Protein AF-A0A2T7PRY0-F1 (afdb_monomer_lite)

Structure (mmCIF, N/CA/C/O backbone):
data_AF-A0A2T7PRY0-F1
#
_entry.id   AF-A0A2T7PRY0-F1
#
loop_
_atom_site.group_PDB
_atom_site.id
_atom_site.type_symbol
_atom_site.label_atom_id
_atom_site.label_alt_id
_atom_site.label_comp_id
_atom_site.label_asym_id
_atom_site.label_entity_id
_atom_site.label_seq_id
_atom_site.pdbx_PDB_ins_code
_atom_site.Cartn_x
_atom_site.Cartn_y
_atom_site.Cartn_z
_atom_site.occupancy
_atom_site.B_iso_or_equiv
_atom_site.auth_seq_id
_atom_site.auth_comp_id
_atom_site.auth_asym_id
_atom_site.auth_atom_id
_atom_site.pdbx_PDB_model_num
ATOM 1 N N . MET A 1 1 ? -9.003 11.596 9.814 1.00 75.56 1 MET A N 1
ATOM 2 C CA . MET A 1 1 ? -9.389 10.299 9.208 1.00 75.56 1 MET A CA 1
ATOM 3 C C . MET A 1 1 ? -9.366 9.238 10.307 1.00 75.56 1 MET A C 1
ATOM 5 O O . MET A 1 1 ? -8.732 9.487 11.328 1.00 75.56 1 MET A O 1
ATOM 9 N N . VAL A 1 2 ? -10.071 8.113 10.173 1.00 85.25 2 VAL A N 1
ATOM 10 C CA . VAL A 1 2 ? -10.070 7.047 11.195 1.00 85.25 2 VAL A CA 1
ATOM 11 C C . VAL A 1 2 ? -9.846 5.681 10.570 1.00 85.25 2 VAL A C 1
ATOM 13 O O . VAL A 1 2 ? -10.241 5.471 9.428 1.00 85.25 2 VAL A O 1
ATOM 16 N N . ALA A 1 3 ? -9.239 4.774 11.329 1.00 87.50 3 ALA A N 1
ATOM 17 C CA . ALA A 1 3 ? -9.077 3.374 10.968 1.00 87.50 3 ALA A CA 1
ATOM 18 C C . ALA A 1 3 ? -9.875 2.485 11.924 1.00 87.50 3 ALA A C 1
ATOM 20 O O . ALA A 1 3 ? -9.996 2.786 13.116 1.00 87.50 3 ALA A O 1
ATOM 21 N N . TYR A 1 4 ? -10.404 1.388 11.387 1.00 88.56 4 TYR A N 1
ATOM 22 C CA . TYR A 1 4 ? -11.046 0.332 12.156 1.00 88.56 4 TYR A CA 1
ATOM 23 C C . TYR A 1 4 ? -10.230 -0.949 12.025 1.00 88.56 4 TYR A C 1
ATOM 25 O O . TYR A 1 4 ? -9.962 -1.409 10.921 1.00 88.56 4 TYR A O 1
ATOM 33 N N . GLU A 1 5 ? -9.860 -1.530 13.158 1.00 89.38 5 GLU A N 1
ATOM 34 C CA . GLU A 1 5 ? -9.315 -2.884 13.235 1.00 89.38 5 GLU A CA 1
ATOM 35 C C . GLU A 1 5 ? -10.462 -3.800 13.664 1.00 89.38 5 GLU A C 1
ATOM 37 O O . GLU A 1 5 ? -10.992 -3.633 14.765 1.00 89.38 5 GLU A O 1
ATOM 42 N N . ILE A 1 6 ? -10.886 -4.711 12.786 1.00 88.94 6 ILE A N 1
ATOM 43 C CA . ILE A 1 6 ? -12.024 -5.611 13.007 1.00 88.94 6 ILE A CA 1
ATOM 44 C C . ILE A 1 6 ? -11.494 -7.041 13.059 1.00 88.94 6 ILE A C 1
ATOM 46 O O . ILE A 1 6 ? -11.046 -7.575 12.050 1.00 88.94 6 ILE A O 1
ATOM 50 N N . VAL A 1 7 ? -11.555 -7.663 14.236 1.00 87.94 7 VAL A N 1
ATOM 51 C CA . VAL A 1 7 ? -11.201 -9.081 14.414 1.00 87.94 7 VAL A CA 1
ATOM 52 C C . VAL A 1 7 ? -12.421 -9.960 14.142 1.00 87.94 7 VAL A C 1
ATOM 54 O O . VAL A 1 7 ? -12.307 -11.021 13.538 1.00 87.94 7 VAL A O 1
ATOM 57 N N . ASN A 1 8 ? -13.598 -9.520 14.595 1.00 83.75 8 ASN A N 1
ATOM 58 C CA . ASN A 1 8 ? -14.898 -10.121 14.298 1.00 83.75 8 ASN A CA 1
ATOM 59 C C . ASN A 1 8 ? -16.029 -9.109 14.568 1.00 83.75 8 ASN A C 1
ATOM 61 O O . ASN A 1 8 ? -15.776 -7.993 15.022 1.00 83.75 8 ASN A O 1
ATOM 65 N N . GLU A 1 9 ? -17.283 -9.518 14.352 1.00 76.94 9 GLU A N 1
ATOM 66 C CA . GLU A 1 9 ? -18.479 -8.679 14.537 1.00 76.94 9 GLU A CA 1
ATOM 67 C C . GLU A 1 9 ? -18.673 -8.122 15.953 1.00 76.94 9 GLU A C 1
ATOM 69 O O . GLU A 1 9 ? -19.484 -7.230 16.139 1.00 76.94 9 GLU A O 1
ATOM 74 N N . SER A 1 10 ? -17.980 -8.617 16.972 1.00 76.88 10 SER A N 1
ATOM 75 C CA . SER A 1 10 ? -18.096 -8.132 18.357 1.00 76.88 10 SER A CA 1
ATOM 76 C C . SER A 1 10 ? -16.800 -7.523 18.896 1.00 76.88 10 SER A C 1
ATOM 78 O O . SER A 1 10 ? -16.795 -6.913 19.965 1.00 76.88 10 SER A O 1
ATOM 80 N N . ALA A 1 11 ? -15.697 -7.668 18.157 1.00 82.75 11 ALA A N 1
ATOM 81 C CA . ALA A 1 11 ? -14.361 -7.274 18.567 1.00 82.75 11 ALA A CA 1
ATOM 82 C C . ALA A 1 11 ? -13.729 -6.378 17.502 1.00 82.75 11 ALA A C 1
ATOM 84 O O . ALA A 1 11 ? -13.177 -6.846 16.503 1.00 82.75 11 ALA A O 1
ATOM 85 N N . CYS A 1 12 ? -13.786 -5.073 17.754 1.00 86.38 12 CYS A N 1
ATOM 86 C CA . CYS A 1 12 ? -13.144 -4.078 16.913 1.00 86.38 12 CYS A CA 1
ATOM 87 C C . CYS A 1 12 ? -12.714 -2.834 17.691 1.00 86.38 12 CYS A C 1
ATOM 89 O O . CYS A 1 12 ? -13.271 -2.487 18.738 1.00 86.38 12 CYS A O 1
ATOM 91 N N . SER A 1 13 ? -11.709 -2.145 17.156 1.00 87.38 13 SER A N 1
ATOM 92 C CA . SER A 1 13 ? -11.217 -0.873 17.681 1.00 87.38 13 SER A CA 1
ATOM 93 C C . SER A 1 13 ? -11.173 0.202 16.608 1.00 87.38 13 SER A C 1
ATOM 95 O O . SER A 1 13 ? -10.898 -0.084 15.449 1.00 87.38 13 SER A O 1
ATOM 97 N N . ARG A 1 14 ? -11.427 1.445 17.025 1.00 84.81 14 ARG A N 1
ATOM 98 C CA . ARG A 1 14 ? -11.355 2.650 16.196 1.00 84.81 14 ARG A CA 1
ATOM 99 C C . ARG A 1 14 ? -10.169 3.491 16.641 1.00 84.81 14 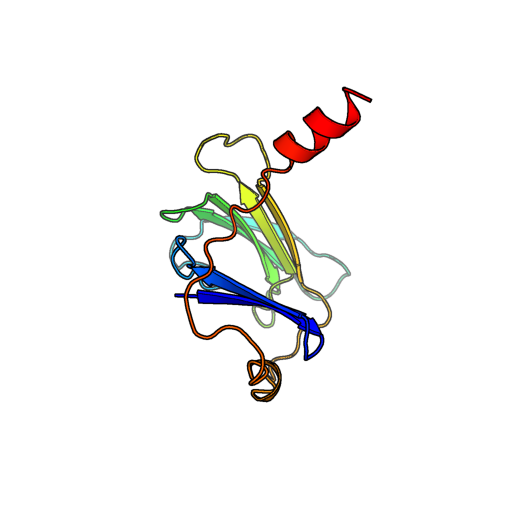ARG A C 1
ATOM 101 O O . ARG A 1 14 ? -10.084 3.816 17.823 1.00 84.81 14 ARG A O 1
ATOM 108 N N . SER A 1 15 ? -9.303 3.873 15.714 1.00 86.31 15 SER A N 1
ATOM 109 C CA . SER A 1 15 ? -8.156 4.749 15.961 1.00 86.31 15 SER A CA 1
ATOM 110 C C . SER A 1 15 ? -8.188 5.969 15.045 1.00 86.31 15 SER A C 1
ATOM 112 O O . SER A 1 15 ? -8.722 5.930 13.933 1.00 86.31 15 SER A O 1
ATOM 114 N N . SER A 1 16 ? -7.633 7.080 15.523 1.00 85.25 16 SER A N 1
ATOM 115 C CA . SER A 1 16 ? -7.478 8.292 14.720 1.00 85.25 16 SER A CA 1
ATOM 116 C C . SER A 1 16 ? -6.222 8.155 13.864 1.00 85.25 16 SER A C 1
ATOM 118 O O . SER A 1 16 ? -5.139 7.875 14.377 1.00 85.25 16 SER A O 1
ATOM 120 N N . LEU A 1 17 ? -6.370 8.343 12.555 1.00 81.44 17 LEU A N 1
ATOM 121 C CA . LEU A 1 17 ? -5.248 8.378 11.626 1.00 81.44 17 LEU A CA 1
ATOM 122 C C . LEU A 1 17 ? -4.646 9.781 11.645 1.00 81.44 17 LEU A C 1
ATOM 124 O O . LEU A 1 17 ? -5.322 10.759 11.317 1.00 81.44 17 LEU A O 1
ATOM 128 N N . VAL A 1 18 ? -3.390 9.844 12.078 1.00 79.88 18 VAL A N 1
ATOM 129 C CA . VAL A 1 18 ? -2.580 11.069 12.160 1.00 79.88 18 VAL A CA 1
ATOM 130 C C . VAL A 1 18 ? -1.715 11.285 10.923 1.00 79.88 18 VAL A C 1
ATOM 132 O O . VAL A 1 18 ? -1.395 12.429 10.622 1.00 79.88 18 VAL A O 1
ATOM 135 N N . LYS A 1 19 ? -1.374 10.215 10.197 1.00 72.75 19 LYS A N 1
ATOM 136 C CA . LYS A 1 19 ? -0.728 10.329 8.888 1.00 72.75 19 LYS A CA 1
ATOM 137 C C . LYS A 1 19 ? -1.776 10.709 7.826 1.00 72.75 19 LYS A C 1
ATOM 139 O O . LYS A 1 19 ? -2.904 10.202 7.905 1.00 72.75 19 LYS A O 1
ATOM 144 N N . PRO A 1 20 ? -1.460 11.608 6.882 1.00 74.62 20 PRO A N 1
ATOM 145 C CA . PRO A 1 20 ? -2.324 11.922 5.758 1.00 74.62 20 PRO A CA 1
ATOM 146 C C . PRO A 1 20 ? -2.435 10.729 4.802 1.00 74.62 20 PRO A C 1
ATOM 148 O O . PRO A 1 20 ? -1.771 9.702 4.936 1.00 74.62 20 PRO A O 1
ATOM 151 N N . PHE A 1 21 ? -3.368 10.847 3.863 1.00 80.31 21 PHE A N 1
ATOM 152 C CA . PHE A 1 21 ? -3.568 9.832 2.841 1.00 80.31 21 PHE A CA 1
ATOM 153 C C . PHE A 1 21 ? -2.441 9.904 1.809 1.00 80.31 21 PHE A C 1
ATOM 155 O O . PHE A 1 21 ? -2.246 10.956 1.201 1.00 80.31 21 PHE A O 1
ATOM 162 N N . ARG A 1 22 ? -1.773 8.774 1.565 1.00 77.94 22 ARG A N 1
ATOM 163 C CA . ARG A 1 22 ? -0.835 8.605 0.455 1.00 77.94 22 ARG A CA 1
ATOM 164 C C . ARG A 1 22 ? -1.453 7.670 -0.577 1.00 77.94 22 ARG A C 1
ATOM 166 O O . ARG A 1 22 ? -1.767 6.522 -0.269 1.00 77.94 22 ARG A O 1
ATOM 173 N N . SER A 1 23 ? -1.656 8.172 -1.789 1.00 76.50 23 SER A N 1
ATOM 174 C CA . SER A 1 23 ? -2.111 7.352 -2.910 1.00 76.50 23 SER A CA 1
ATOM 175 C C . SER A 1 23 ? -1.013 6.386 -3.343 1.00 76.50 23 SER A C 1
ATOM 177 O O . SER A 1 23 ? 0.137 6.797 -3.494 1.00 76.50 23 SER A O 1
ATOM 179 N N . LEU A 1 24 ? -1.384 5.141 -3.637 1.00 76.94 24 LEU A N 1
ATOM 180 C CA . LEU A 1 24 ? -0.528 4.212 -4.370 1.00 76.94 24 LEU A CA 1
ATOM 181 C C . LEU A 1 24 ? -0.573 4.590 -5.854 1.00 76.94 24 LEU A C 1
ATOM 183 O O . LEU A 1 24 ? -1.405 4.105 -6.616 1.00 76.94 24 LEU A O 1
ATOM 187 N N . CYS A 1 25 ? 0.271 5.544 -6.235 1.00 73.44 25 CYS A N 1
ATOM 188 C CA . CYS A 1 25 ? 0.484 5.995 -7.609 1.00 73.44 25 CYS A CA 1
ATOM 189 C C . CYS A 1 25 ? 1.976 6.295 -7.788 1.00 73.44 25 CYS A C 1
ATOM 191 O O . CYS A 1 25 ? 2.630 6.690 -6.826 1.00 73.44 25 CYS A O 1
ATOM 193 N N . LEU A 1 26 ? 2.506 6.156 -9.006 1.00 71.69 26 LEU A N 1
ATOM 194 C CA . LEU A 1 26 ? 3.802 6.751 -9.335 1.00 71.69 26 LEU A CA 1
ATOM 195 C C . LEU A 1 26 ? 3.659 8.280 -9.239 1.00 71.69 26 LEU A C 1
ATOM 197 O O . LEU A 1 26 ? 2.857 8.838 -9.993 1.00 71.69 26 LEU A O 1
ATOM 201 N N . PRO A 1 27 ? 4.374 8.973 -8.333 1.00 65.25 27 PRO A N 1
ATOM 202 C CA . PRO A 1 27 ? 4.317 10.427 -8.299 1.00 65.25 27 PRO A CA 1
ATOM 203 C C . PRO A 1 27 ? 4.868 11.021 -9.602 1.00 65.25 27 PRO A C 1
ATOM 205 O O . PRO A 1 27 ? 5.755 10.455 -10.235 1.00 65.25 27 PRO A O 1
ATOM 208 N N . GLU A 1 28 ? 4.374 12.194 -10.000 1.00 65.12 28 GLU A N 1
ATOM 209 C CA . GLU A 1 28 ? 4.777 12.838 -11.264 1.00 65.12 28 GLU A CA 1
ATOM 210 C C . GLU A 1 28 ? 6.285 13.161 -11.324 1.00 65.12 28 GLU A C 1
ATOM 212 O O . GLU A 1 28 ? 6.858 13.263 -12.405 1.00 65.12 28 GLU A O 1
ATOM 217 N N . ASN A 1 29 ? 6.942 13.253 -10.161 1.00 63.25 29 ASN A N 1
ATOM 218 C CA . ASN A 1 29 ? 8.361 13.581 -10.007 1.00 63.25 29 ASN A CA 1
ATOM 219 C C . ASN A 1 29 ? 9.225 12.361 -9.639 1.00 63.25 29 ASN A C 1
ATOM 221 O O . ASN A 1 29 ? 10.124 12.467 -8.803 1.00 63.25 29 ASN A O 1
ATOM 225 N N . VAL A 1 30 ? 8.955 11.186 -10.211 1.00 68.19 30 VAL A N 1
ATOM 226 C CA . VAL A 1 30 ? 9.826 10.020 -10.004 1.00 68.19 30 VAL A CA 1
ATOM 227 C C . VAL A 1 30 ? 11.095 10.085 -10.846 1.00 68.19 30 VAL A C 1
ATOM 229 O O . VAL A 1 30 ? 11.078 10.458 -12.018 1.00 68.19 30 VAL A O 1
ATOM 232 N N . THR A 1 31 ? 12.206 9.631 -10.268 1.00 72.88 31 THR A N 1
ATOM 233 C CA . THR A 1 31 ? 13.412 9.314 -11.043 1.00 72.88 31 THR A CA 1
ATOM 234 C C . THR A 1 31 ? 13.379 7.830 -11.371 1.00 72.88 31 THR A C 1
ATOM 236 O O . THR A 1 31 ? 13.391 6.996 -10.470 1.00 72.88 31 THR A O 1
ATOM 239 N N . THR A 1 32 ? 13.309 7.473 -12.654 1.00 66.62 32 THR A N 1
ATOM 240 C CA . THR A 1 32 ? 13.369 6.057 -13.051 1.00 66.62 32 THR A CA 1
ATOM 241 C C . THR A 1 32 ? 14.781 5.540 -12.801 1.00 66.62 32 THR A C 1
ATOM 243 O O . THR A 1 32 ? 15.740 6.093 -13.336 1.00 66.62 32 THR A O 1
ATOM 246 N N . VAL A 1 33 ? 14.910 4.506 -11.970 1.00 61.03 33 VAL A N 1
ATOM 247 C CA . VAL A 1 33 ? 16.213 3.986 -11.530 1.00 61.03 33 VAL A CA 1
ATOM 248 C C . VAL A 1 33 ? 16.587 2.727 -12.297 1.00 61.03 33 VAL A C 1
ATOM 250 O O . VAL A 1 33 ? 17.762 2.527 -12.602 1.00 61.03 33 VAL A O 1
ATOM 253 N N . TYR A 1 34 ? 15.613 1.877 -12.627 1.00 64.75 34 TYR A N 1
ATOM 254 C CA . TYR A 1 34 ? 15.916 0.573 -13.201 1.00 64.75 34 TYR A CA 1
ATOM 255 C C . TYR A 1 34 ? 14.772 -0.002 -14.038 1.00 64.75 34 TYR A C 1
ATOM 257 O O . TYR A 1 34 ? 13.598 0.189 -13.727 1.00 64.75 34 TYR A O 1
ATOM 265 N N . PHE A 1 35 ? 15.151 -0.745 -15.078 1.00 60.22 35 PHE A N 1
ATOM 266 C CA . PHE A 1 35 ? 14.266 -1.573 -15.891 1.00 60.22 35 PHE A CA 1
ATOM 267 C C . PHE A 1 35 ? 14.672 -3.032 -15.677 1.00 60.22 35 PHE A C 1
ATOM 269 O O . PHE A 1 35 ? 15.779 -3.426 -16.057 1.00 60.22 35 PHE A O 1
ATOM 276 N N . ALA A 1 36 ? 13.793 -3.823 -15.067 1.00 58.47 36 ALA A N 1
ATOM 277 C CA . ALA A 1 36 ? 14.009 -5.245 -14.828 1.00 58.47 36 ALA A CA 1
ATOM 278 C C . ALA A 1 36 ? 13.037 -6.062 -15.677 1.00 58.47 36 ALA A C 1
ATOM 280 O O . ALA A 1 36 ? 11.853 -5.752 -15.745 1.00 58.47 36 ALA A O 1
ATOM 281 N N . GLY A 1 37 ? 13.508 -7.138 -16.304 1.00 53.31 37 GLY A N 1
ATOM 282 C CA . GLY A 1 37 ? 12.616 -8.171 -16.823 1.00 53.31 37 GLY A CA 1
ATOM 283 C C . GLY A 1 37 ? 12.552 -9.323 -15.831 1.00 53.31 37 GLY A C 1
ATOM 284 O O . GLY A 1 37 ? 13.484 -10.125 -15.793 1.00 53.31 37 GLY A O 1
ATOM 285 N N . ILE A 1 38 ? 11.476 -9.439 -15.052 1.00 54.75 38 ILE A N 1
ATOM 286 C CA . ILE A 1 38 ? 11.210 -10.650 -14.267 1.00 54.75 38 ILE A CA 1
ATOM 287 C C . ILE A 1 38 ? 10.297 -11.558 -15.102 1.00 54.75 38 ILE A C 1
ATOM 289 O O . ILE A 1 38 ? 9.260 -11.144 -15.606 1.00 54.75 38 ILE A O 1
ATOM 293 N N . GLY A 1 39 ? 10.697 -12.815 -15.313 1.00 53.88 39 GLY A N 1
ATOM 294 C CA . GLY A 1 39 ? 9.792 -13.836 -15.865 1.00 53.88 39 GLY A CA 1
ATOM 295 C C . GLY A 1 39 ? 9.442 -13.740 -17.360 1.00 53.88 39 GLY A C 1
ATOM 296 O O . GLY A 1 39 ? 8.577 -14.479 -17.815 1.00 53.88 39 GLY A O 1
ATOM 297 N N . GLY A 1 40 ? 10.131 -12.909 -18.148 1.00 45.78 40 GLY A N 1
ATOM 298 C CA . GLY A 1 40 ? 10.244 -13.100 -19.602 1.00 45.78 40 GLY A CA 1
ATOM 299 C C . GLY A 1 40 ? 9.209 -12.437 -20.518 1.00 45.78 40 GLY A C 1
ATOM 300 O O . GLY A 1 40 ? 9.383 -12.543 -21.729 1.00 45.78 40 GLY A O 1
ATOM 301 N N . THR A 1 41 ? 8.196 -11.715 -20.026 1.00 50.88 41 THR A N 1
ATOM 302 C CA . THR A 1 41 ? 7.230 -11.050 -20.940 1.00 50.88 41 THR A CA 1
ATOM 303 C C . THR A 1 41 ? 6.686 -9.697 -20.499 1.00 50.88 41 THR A C 1
ATOM 305 O O . THR A 1 41 ? 6.214 -8.950 -21.352 1.00 50.88 41 THR A O 1
ATOM 308 N N . LEU A 1 42 ? 6.764 -9.337 -19.220 1.00 59.12 42 LEU A N 1
ATOM 309 C CA . LEU A 1 42 ? 6.300 -8.040 -18.736 1.00 59.12 42 LEU A CA 1
ATOM 310 C C . LEU A 1 42 ? 7.514 -7.335 -18.149 1.00 59.12 42 LEU A C 1
ATOM 312 O O . LEU A 1 42 ? 8.026 -7.730 -17.109 1.00 59.12 42 LEU A O 1
ATOM 316 N N . GLY A 1 43 ? 8.056 -6.368 -18.886 1.00 69.88 43 GLY A N 1
ATOM 317 C CA . GLY A 1 43 ? 9.082 -5.511 -18.311 1.00 69.88 43 GLY A CA 1
ATOM 318 C C . GLY A 1 43 ? 8.487 -4.744 -17.133 1.00 69.88 43 GLY A C 1
ATOM 319 O O . GLY A 1 43 ? 7.315 -4.365 -17.155 1.00 69.88 43 GLY A O 1
ATOM 320 N N . GLU A 1 44 ? 9.295 -4.541 -16.110 1.00 77.19 44 GLU A N 1
ATOM 321 C CA . GLU A 1 44 ? 8.946 -3.795 -14.914 1.00 77.19 44 GLU A CA 1
ATOM 322 C C . GLU A 1 44 ? 9.854 -2.572 -14.814 1.00 77.19 44 GLU A C 1
ATOM 324 O O . GLU A 1 44 ? 11.039 -2.619 -15.165 1.00 77.19 44 GLU A O 1
ATOM 329 N N . ASN A 1 45 ? 9.292 -1.484 -14.300 1.00 81.75 45 ASN A N 1
ATOM 330 C CA . ASN A 1 45 ? 10.020 -0.262 -14.012 1.00 81.75 45 ASN A CA 1
ATOM 331 C C . ASN A 1 45 ? 10.086 -0.054 -12.517 1.00 81.75 45 ASN A C 1
ATOM 333 O O . ASN A 1 45 ? 9.051 0.078 -11.867 1.00 81.75 45 ASN A O 1
ATOM 337 N N . THR A 1 46 ? 11.303 0.076 -12.003 1.00 85.00 46 THR A N 1
ATOM 338 C CA . THR A 1 46 ? 11.536 0.549 -10.646 1.00 85.00 46 THR A CA 1
ATOM 339 C C . THR A 1 46 ? 11.889 2.029 -10.680 1.00 85.00 46 THR A C 1
ATOM 341 O O . THR A 1 46 ? 12.848 2.461 -11.333 1.00 85.00 46 THR A O 1
ATOM 344 N N . ALA A 1 47 ? 11.116 2.816 -9.946 1.00 83.12 47 ALA A N 1
ATOM 345 C CA . ALA A 1 47 ? 11.278 4.249 -9.834 1.00 83.12 47 ALA A CA 1
ATOM 346 C C . ALA A 1 47 ? 11.539 4.644 -8.380 1.00 83.12 47 ALA A C 1
ATOM 348 O O . ALA A 1 47 ? 10.933 4.103 -7.456 1.00 83.12 47 ALA A O 1
ATOM 349 N N . TYR A 1 48 ? 12.452 5.589 -8.192 1.00 82.94 48 TYR A N 1
ATOM 350 C CA . TYR A 1 48 ? 12.679 6.248 -6.916 1.00 82.94 48 TYR A CA 1
ATOM 351 C C . TYR A 1 48 ? 11.682 7.388 -6.754 1.00 82.94 48 TYR A C 1
ATOM 353 O O . TYR A 1 48 ? 1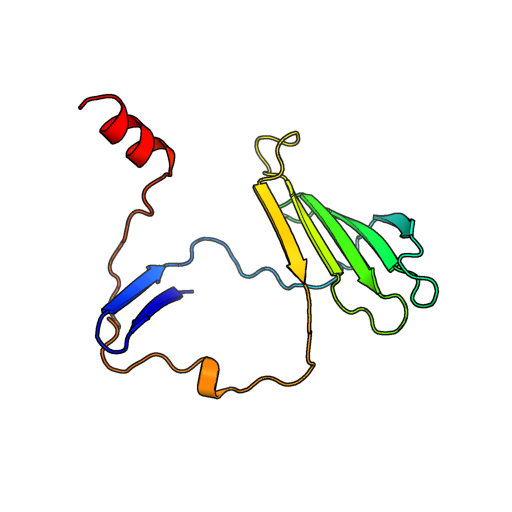1.469 8.173 -7.687 1.00 82.94 48 TYR A O 1
ATOM 361 N N . PHE A 1 49 ? 11.110 7.494 -5.561 1.00 79.75 49 PHE A N 1
ATOM 362 C CA . PHE A 1 49 ? 10.255 8.600 -5.180 1.00 79.75 49 PHE A CA 1
ATOM 363 C C . PHE A 1 49 ? 10.705 9.221 -3.862 1.00 79.75 49 PHE A C 1
ATOM 365 O O . PHE A 1 49 ? 11.190 8.545 -2.955 1.00 79.75 49 PHE A O 1
ATOM 372 N N . THR A 1 50 ? 10.453 10.520 -3.769 1.00 77.44 50 THR A N 1
ATOM 373 C CA . THR A 1 50 ? 10.520 11.293 -2.535 1.00 77.44 50 THR A CA 1
ATOM 374 C C . THR A 1 50 ? 9.267 12.136 -2.464 1.00 77.44 50 THR A C 1
ATOM 376 O O . THR A 1 50 ? 8.990 12.915 -3.378 1.00 77.44 50 THR A O 1
ATOM 379 N N . ASP A 1 51 ? 8.512 11.984 -1.386 1.00 71.69 51 ASP A N 1
ATOM 380 C CA . ASP A 1 51 ? 7.424 12.886 -1.044 1.00 71.69 51 ASP A CA 1
ATOM 381 C C . ASP A 1 51 ? 7.695 13.566 0.309 1.00 71.69 51 ASP A C 1
ATOM 383 O O . ASP A 1 51 ? 8.809 13.551 0.833 1.00 71.69 51 ASP A O 1
ATOM 387 N N . HIS A 1 52 ? 6.690 14.255 0.843 1.00 65.88 52 HIS A N 1
ATOM 388 C CA . HIS A 1 52 ? 6.804 14.996 2.098 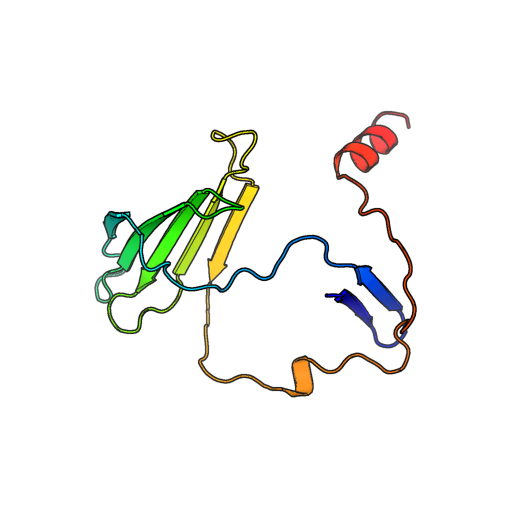1.00 65.88 52 HIS A CA 1
ATOM 389 C C . HIS A 1 52 ? 6.851 14.089 3.341 1.00 65.88 52 HIS A C 1
ATOM 391 O O . HIS A 1 52 ? 7.078 14.588 4.442 1.00 65.88 52 HIS A O 1
ATOM 397 N N . GLU A 1 53 ? 6.636 12.781 3.184 1.00 67.62 53 GLU A N 1
ATOM 398 C CA . GLU A 1 53 ? 6.465 11.814 4.272 1.00 67.62 53 GLU A CA 1
ATOM 399 C C . GLU A 1 53 ? 7.418 10.624 4.204 1.00 67.62 53 GLU A C 1
ATOM 401 O O . GLU A 1 53 ? 7.620 9.951 5.218 1.00 67.62 53 GLU A O 1
ATOM 406 N N . ALA A 1 54 ? 7.947 10.329 3.019 1.00 75.00 54 ALA A N 1
ATOM 407 C CA . ALA A 1 54 ? 8.674 9.111 2.727 1.00 75.00 54 ALA A CA 1
ATOM 408 C C . ALA A 1 54 ? 9.610 9.278 1.526 1.00 75.00 54 ALA A C 1
ATOM 410 O O . ALA A 1 54 ? 9.333 9.996 0.563 1.00 75.00 54 ALA A O 1
ATOM 411 N N . THR A 1 55 ? 10.701 8.521 1.559 1.00 81.94 55 THR A N 1
ATOM 412 C CA . THR A 1 55 ? 11.499 8.202 0.375 1.00 81.94 55 THR A CA 1
ATOM 413 C C . THR A 1 55 ? 11.380 6.709 0.113 1.00 81.94 55 THR A C 1
ATOM 415 O O . THR A 1 55 ? 11.159 5.920 1.038 1.00 81.94 55 THR A O 1
ATOM 418 N N . GLY A 1 56 ? 11.484 6.291 -1.142 1.00 85.38 56 GLY A N 1
ATOM 419 C CA . GLY A 1 56 ? 11.269 4.891 -1.464 1.00 85.38 56 GLY A CA 1
ATOM 420 C C . GLY A 1 56 ? 11.539 4.508 -2.903 1.00 85.38 56 GLY A C 1
ATOM 421 O O . GLY A 1 56 ? 11.853 5.337 -3.756 1.00 85.38 56 GLY A O 1
ATOM 422 N N . TYR A 1 57 ? 11.385 3.212 -3.152 1.00 86.00 57 TYR A N 1
ATOM 423 C CA . TYR A 1 57 ? 11.350 2.637 -4.487 1.00 86.00 57 TYR A CA 1
ATOM 424 C C . TYR A 1 57 ? 10.002 1.977 -4.707 1.00 86.00 57 TYR A C 1
ATOM 426 O O . TYR A 1 57 ? 9.502 1.261 -3.842 1.00 86.00 57 TYR A O 1
ATOM 434 N N . VAL A 1 58 ? 9.445 2.171 -5.891 1.00 87.06 58 VAL A N 1
ATOM 435 C CA . VAL A 1 58 ? 8.225 1.510 -6.340 1.00 87.06 58 VAL A CA 1
ATOM 436 C C . VAL A 1 58 ? 8.512 0.800 -7.650 1.00 87.06 58 VAL A C 1
ATOM 438 O O . VAL A 1 58 ? 9.182 1.349 -8.520 1.00 87.06 58 VAL A O 1
ATOM 441 N N . THR A 1 59 ? 8.029 -0.428 -7.777 1.00 87.12 59 THR A N 1
ATOM 442 C CA . THR A 1 59 ? 8.123 -1.226 -8.996 1.00 87.12 59 THR A CA 1
ATOM 443 C C . THR A 1 59 ? 6.733 -1.416 -9.572 1.00 87.12 59 THR A C 1
ATOM 445 O O . THR A 1 59 ? 5.829 -1.854 -8.858 1.00 87.12 59 THR A O 1
ATOM 448 N N . VAL A 1 60 ? 6.573 -1.087 -10.852 1.00 86.12 60 VAL A N 1
ATOM 449 C CA . VAL A 1 60 ? 5.326 -1.261 -11.601 1.00 86.12 60 VAL A CA 1
ATOM 450 C C . VAL A 1 60 ? 5.556 -2.069 -12.870 1.00 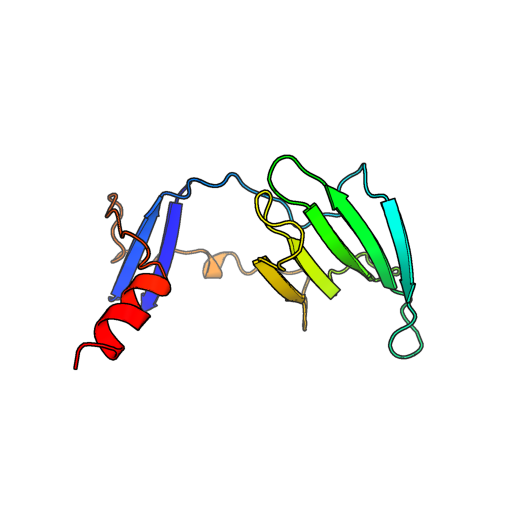86.12 60 VAL A C 1
ATOM 452 O O . VAL A 1 60 ? 6.655 -2.063 -13.428 1.00 86.12 60 VAL A O 1
ATOM 455 N N . THR A 1 61 ? 4.514 -2.715 -13.374 1.00 85.12 61 THR A N 1
ATOM 456 C CA . THR A 1 61 ? 4.526 -3.333 -14.704 1.00 85.12 61 THR A CA 1
ATOM 457 C C . THR A 1 61 ? 4.468 -2.267 -15.806 1.00 85.12 61 THR A C 1
ATOM 459 O O . THR A 1 61 ? 3.818 -1.231 -15.677 1.00 85.12 61 THR A O 1
ATOM 462 N N . LEU A 1 62 ? 5.124 -2.516 -16.941 1.00 79.75 62 LEU A N 1
ATOM 463 C CA . LEU A 1 62 ? 5.093 -1.604 -18.093 1.00 79.75 62 LEU A CA 1
ATOM 464 C C . LEU A 1 62 ? 3.796 -1.658 -18.905 1.00 79.75 62 LEU A C 1
ATOM 466 O O . LEU A 1 62 ? 3.474 -0.699 -19.603 1.00 79.75 62 LEU A O 1
ATOM 470 N N . ALA A 1 63 ? 3.100 -2.795 -18.890 1.00 81.88 63 ALA A N 1
ATOM 471 C CA . ALA A 1 63 ? 1.956 -3.026 -19.769 1.00 81.88 63 ALA A CA 1
ATOM 472 C C . ALA A 1 63 ? 0.693 -2.293 -19.294 1.00 81.88 63 ALA A C 1
ATOM 474 O O . ALA A 1 63 ? -0.058 -1.765 -20.112 1.00 81.88 63 ALA A O 1
ATOM 475 N N . ASP A 1 64 ? 0.469 -2.277 -17.983 1.00 82.94 64 ASP A N 1
ATOM 476 C CA . ASP A 1 64 ? -0.761 -1.813 -17.343 1.00 82.94 64 ASP A CA 1
ATOM 477 C C . ASP A 1 64 ? -0.519 -0.969 -16.079 1.00 82.94 64 ASP A C 1
ATOM 479 O O . ASP A 1 64 ? -1.483 -0.559 -15.435 1.00 82.94 64 ASP A O 1
ATOM 483 N N . CYS A 1 65 ? 0.741 -0.649 -15.752 1.00 82.50 65 CYS A N 1
ATOM 484 C CA . CYS A 1 65 ? 1.121 0.128 -14.566 1.00 82.50 65 CYS A CA 1
ATOM 485 C C . CYS A 1 65 ? 0.614 -0.477 -13.243 1.00 82.50 65 CYS A C 1
ATOM 487 O O . CYS A 1 65 ? 0.381 0.254 -12.278 1.00 82.50 65 CYS A O 1
ATOM 489 N N . ALA A 1 66 ? 0.442 -1.800 -13.199 1.00 86.81 66 ALA A N 1
ATOM 490 C CA . ALA A 1 66 ? 0.093 -2.546 -11.999 1.00 86.81 66 ALA A CA 1
ATOM 491 C C . ALA A 1 66 ? 1.245 -2.492 -10.986 1.00 86.81 66 ALA A C 1
ATOM 493 O O . ALA A 1 66 ? 2.420 -2.462 -11.369 1.00 86.81 66 ALA A O 1
ATOM 494 N N . PHE A 1 67 ? 0.921 -2.451 -9.695 1.00 87.75 67 PHE A N 1
ATOM 495 C CA . PHE A 1 67 ? 1.932 -2.370 -8.646 1.00 87.75 67 PHE A CA 1
ATOM 496 C C . PHE A 1 67 ? 2.522 -3.757 -8.410 1.00 87.75 67 PHE A C 1
ATOM 498 O O . PHE A 1 67 ? 1.809 -4.742 -8.295 1.00 87.75 67 PHE A O 1
ATOM 505 N N . VAL A 1 68 ? 3.847 -3.844 -8.311 1.00 88.31 68 VAL A N 1
ATOM 506 C CA . VAL A 1 68 ? 4.541 -5.114 -8.045 1.00 88.31 68 VAL A CA 1
ATOM 507 C C . VAL A 1 68 ? 5.104 -5.109 -6.633 1.00 88.31 68 VAL A C 1
ATOM 509 O O . VAL A 1 68 ? 4.854 -6.014 -5.835 1.00 88.31 68 VAL A O 1
ATOM 512 N N . ALA A 1 69 ? 5.857 -4.064 -6.298 1.00 88.50 69 ALA A N 1
ATOM 513 C CA . ALA A 1 69 ? 6.489 -3.937 -4.995 1.00 88.50 69 ALA A CA 1
ATOM 514 C C . ALA A 1 69 ? 6.746 -2.477 -4.631 1.00 88.50 69 ALA A C 1
ATOM 516 O O . ALA A 1 69 ? 6.958 -1.634 -5.502 1.00 88.50 69 ALA A O 1
ATOM 517 N N . GLU A 1 70 ? 6.798 -2.197 -3.335 1.00 87.62 70 GLU A N 1
ATOM 518 C CA . GLU A 1 70 ? 7.174 -0.899 -2.798 1.00 87.62 70 GLU A CA 1
ATOM 519 C C . GLU A 1 70 ? 8.041 -1.059 -1.548 1.00 87.62 70 GLU A C 1
ATOM 521 O O . GLU A 1 70 ? 7.698 -1.808 -0.637 1.00 87.62 70 GLU A O 1
ATOM 526 N N . ALA A 1 71 ? 9.151 -0.327 -1.499 1.00 87.25 71 ALA A N 1
ATOM 527 C CA . ALA A 1 71 ? 10.005 -0.207 -0.328 1.00 87.25 71 ALA A CA 1
ATOM 528 C C . ALA A 1 71 ? 10.037 1.253 0.130 1.00 87.25 71 ALA A C 1
ATOM 530 O O . ALA A 1 71 ? 10.382 2.138 -0.652 1.00 87.25 71 ALA A O 1
ATOM 531 N N . VAL A 1 72 ? 9.702 1.490 1.398 1.00 86.00 72 VAL A N 1
ATOM 532 C CA . VAL A 1 72 ? 9.656 2.819 2.018 1.00 86.00 72 VAL A CA 1
ATOM 533 C C . VAL A 1 72 ? 10.718 2.918 3.105 1.00 86.00 72 VAL A C 1
ATOM 535 O O . VAL A 1 72 ? 10.744 2.103 4.033 1.00 86.00 72 VAL A O 1
ATOM 538 N N . TYR A 1 73 ? 11.553 3.949 3.041 1.00 82.19 73 TYR A N 1
ATOM 539 C CA . TYR A 1 73 ? 12.560 4.273 4.049 1.00 82.19 73 TYR A CA 1
ATOM 540 C C . TYR A 1 73 ? 12.029 5.355 4.990 1.00 82.19 73 TYR A C 1
ATOM 542 O O . TYR A 1 73 ? 11.271 6.246 4.596 1.00 82.19 73 TYR A O 1
ATOM 550 N N . GLY A 1 74 ? 12.389 5.252 6.268 1.00 65.62 74 GLY A N 1
ATOM 551 C CA . GLY A 1 74 ? 11.971 6.230 7.267 1.00 65.62 74 GLY A CA 1
ATOM 552 C C . GLY A 1 74 ? 12.716 7.556 7.100 1.00 65.62 74 GLY A C 1
ATOM 553 O O . GLY A 1 74 ? 13.933 7.566 6.973 1.00 65.62 74 GLY A O 1
ATOM 554 N N . VAL A 1 75 ? 12.006 8.684 7.208 1.00 62.88 75 VAL A N 1
ATOM 555 C CA . VAL A 1 75 ? 12.573 10.049 7.079 1.00 62.88 75 VAL A CA 1
ATOM 556 C C . VAL A 1 75 ? 13.692 10.346 8.094 1.00 62.88 75 VAL A C 1
ATOM 558 O O . VAL A 1 75 ? 14.492 11.249 7.885 1.00 62.88 75 VAL A O 1
ATOM 561 N N . GLN A 1 76 ? 13.743 9.621 9.216 1.00 58.84 76 GLN A N 1
ATOM 562 C CA . GLN A 1 76 ? 14.740 9.835 10.274 1.00 58.84 76 GLN A CA 1
ATOM 563 C C . GLN A 1 76 ? 15.907 8.840 10.251 1.00 58.84 76 GLN A C 1
ATOM 565 O O . GLN A 1 76 ? 16.873 9.059 10.974 1.00 58.84 76 GLN A O 1
ATOM 570 N N . ASP A 1 77 ? 15.818 7.765 9.466 1.00 55.94 77 ASP A N 1
ATOM 571 C CA . ASP A 1 77 ? 16.828 6.704 9.424 1.00 55.94 77 ASP A CA 1
ATOM 572 C C . ASP A 1 77 ? 16.854 6.139 7.995 1.00 55.94 77 ASP A C 1
ATOM 574 O O . ASP A 1 77 ? 16.226 5.124 7.683 1.00 55.94 77 ASP A O 1
ATOM 578 N N . GLU A 1 78 ? 17.504 6.884 7.094 1.00 57.25 78 GLU A N 1
ATOM 579 C CA . GLU A 1 78 ? 17.504 6.640 5.640 1.00 57.25 78 GLU A CA 1
ATOM 580 C C . GLU A 1 78 ? 18.097 5.269 5.256 1.00 57.25 78 GLU A C 1
ATOM 582 O O . GLU A 1 78 ? 17.847 4.770 4.160 1.00 57.25 78 GLU A O 1
ATOM 587 N N . ASP A 1 79 ? 18.811 4.620 6.180 1.00 62.12 79 ASP A N 1
ATOM 588 C CA . ASP A 1 79 ? 19.438 3.311 5.983 1.00 62.12 79 ASP A CA 1
ATOM 589 C C . ASP A 1 79 ? 18.527 2.126 6.361 1.00 62.12 79 ASP A C 1
ATOM 591 O O . ASP A 1 79 ? 18.870 0.966 6.106 1.00 62.12 79 ASP A O 1
ATOM 595 N N . ALA A 1 80 ? 17.353 2.380 6.952 1.00 69.88 80 ALA A N 1
ATOM 596 C CA . ALA A 1 80 ? 16.431 1.338 7.394 1.00 69.88 80 ALA A CA 1
ATOM 597 C C . ALA A 1 80 ? 15.124 1.339 6.587 1.00 69.88 80 ALA A C 1
ATOM 599 O O . ALA A 1 80 ? 14.348 2.298 6.584 1.00 69.88 80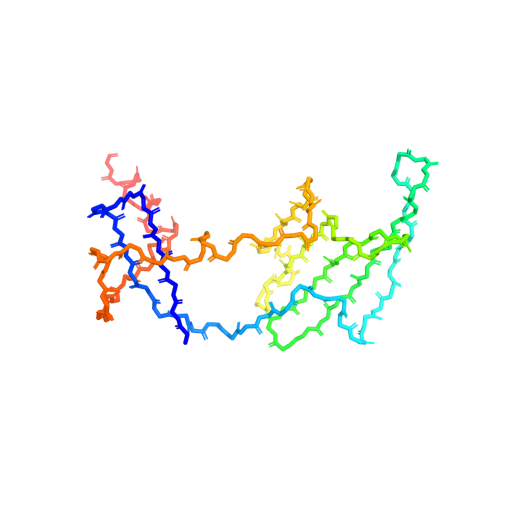 ALA A O 1
ATOM 600 N N . VAL A 1 81 ? 14.836 0.201 5.947 1.00 76.31 81 VAL A N 1
ATOM 601 C CA . VAL A 1 81 ? 13.536 -0.050 5.311 1.00 76.31 81 VAL A CA 1
ATOM 602 C C . VAL A 1 81 ? 12.468 -0.109 6.402 1.00 76.31 81 VAL A C 1
ATOM 604 O O . VAL A 1 81 ? 12.468 -1.009 7.244 1.00 76.31 81 VAL A O 1
ATOM 607 N N . SER A 1 82 ? 11.558 0.860 6.385 1.00 82.38 82 SER A N 1
ATOM 608 C CA . SER A 1 82 ? 10.442 0.952 7.328 1.00 82.38 82 SER A CA 1
ATOM 609 C C . SER A 1 82 ? 9.270 0.058 6.923 1.00 82.38 82 SER A C 1
ATOM 611 O O . SER A 1 82 ? 8.594 -0.503 7.787 1.00 82.38 82 SER A O 1
ATOM 613 N N . GLU A 1 83 ? 9.066 -0.117 5.617 1.00 85.00 83 GLU A N 1
ATOM 614 C CA . GLU A 1 83 ? 8.021 -0.953 5.039 1.00 85.00 83 GLU A CA 1
ATOM 615 C C . GLU A 1 83 ? 8.501 -1.540 3.708 1.00 85.00 83 GLU A C 1
ATOM 617 O O . GLU A 1 83 ? 9.169 -0.863 2.926 1.00 85.00 83 GLU A O 1
ATOM 622 N N . ASN A 1 84 ? 8.180 -2.810 3.465 1.00 88.06 84 ASN A N 1
ATOM 623 C CA . ASN A 1 84 ? 8.393 -3.474 2.185 1.00 88.06 84 ASN A CA 1
ATOM 624 C C . ASN A 1 84 ? 7.149 -4.301 1.862 1.00 88.06 84 ASN A C 1
ATOM 626 O O . ASN A 1 84 ? 6.845 -5.265 2.570 1.00 88.06 84 ASN A O 1
ATOM 630 N N . THR A 1 85 ? 6.439 -3.896 0.817 1.00 91.19 85 THR A N 1
ATOM 631 C CA . THR A 1 85 ? 5.129 -4.424 0.444 1.00 91.19 85 THR A CA 1
ATOM 632 C C . THR A 1 85 ? 5.207 -5.029 -0.951 1.00 91.19 85 THR A C 1
ATOM 634 O O . THR A 1 85 ? 5.705 -4.398 -1.880 1.00 91.19 85 THR A O 1
ATOM 637 N N . GLN A 1 86 ? 4.710 -6.259 -1.100 1.00 91.50 86 GLN A N 1
ATOM 638 C CA . GLN A 1 86 ? 4.559 -6.935 -2.390 1.00 91.50 86 GLN A CA 1
ATOM 639 C C . GLN A 1 86 ? 3.078 -7.066 -2.726 1.00 91.50 86 GLN A C 1
ATOM 641 O O . GLN A 1 86 ? 2.287 -7.521 -1.896 1.00 91.50 86 GLN A O 1
ATOM 646 N N . TYR A 1 87 ? 2.728 -6.688 -3.949 1.00 89.62 87 TYR A N 1
ATOM 647 C CA . TYR A 1 87 ? 1.368 -6.713 -4.464 1.00 89.62 87 TYR A CA 1
ATOM 648 C C . TYR A 1 87 ? 1.230 -7.912 -5.404 1.00 89.62 87 TYR A C 1
ATOM 650 O O . TYR A 1 87 ? 2.027 -8.110 -6.317 1.00 89.62 87 TYR A O 1
ATOM 658 N N . LEU A 1 88 ? 0.258 -8.780 -5.123 1.00 88.50 88 LEU A N 1
ATOM 659 C CA . LEU A 1 88 ? 0.048 -10.044 -5.830 1.00 88.50 88 LEU A CA 1
ATOM 660 C C . LEU A 1 88 ? -1.453 -10.260 -6.030 1.00 88.50 88 LEU A C 1
ATOM 662 O O . LEU A 1 88 ? -2.251 -9.868 -5.180 1.00 88.50 88 LEU A O 1
ATOM 666 N N . ASN A 1 89 ? -1.831 -10.956 -7.107 1.00 89.56 89 ASN A N 1
ATOM 667 C CA . ASN A 1 89 ? -3.227 -11.281 -7.437 1.00 89.56 89 ASN A CA 1
ATOM 668 C C . ASN A 1 89 ? -4.147 -10.046 -7.488 1.00 89.56 89 ASN A C 1
ATOM 670 O O . ASN A 1 89 ? -5.277 -10.076 -6.994 1.00 89.56 89 ASN A O 1
ATOM 674 N N . GLU A 1 90 ? -3.651 -8.953 -8.065 1.00 87.06 90 GLU A N 1
ATOM 675 C CA . GLU A 1 90 ? -4.397 -7.704 -8.169 1.00 87.06 90 GLU A CA 1
ATOM 676 C C . GLU A 1 90 ? -5.605 -7.842 -9.107 1.00 87.06 90 GLU A C 1
ATOM 678 O O . GLU A 1 90 ? -5.563 -8.519 -10.135 1.00 87.06 90 GLU A O 1
ATOM 683 N N . THR A 1 91 ? -6.703 -7.171 -8.754 1.00 87.06 91 THR A N 1
ATOM 684 C CA . THR A 1 91 ? -7.884 -7.040 -9.614 1.00 87.06 91 THR A CA 1
ATOM 685 C C . THR A 1 91 ? -8.323 -5.582 -9.643 1.00 87.06 91 THR A C 1
ATOM 687 O O . THR A 1 91 ? -8.232 -4.881 -8.639 1.00 87.06 91 THR A O 1
ATOM 690 N N . LEU A 1 92 ? -8.832 -5.119 -10.788 1.00 84.69 92 LEU A N 1
ATOM 691 C CA . LEU A 1 92 ? -9.300 -3.734 -10.957 1.00 84.69 92 LEU A CA 1
ATOM 692 C C . LEU A 1 92 ? -10.717 -3.499 -10.403 1.00 84.69 92 LEU A C 1
ATOM 694 O O . LEU A 1 92 ? -11.268 -2.406 -10.527 1.00 84.69 92 LEU A O 1
ATOM 698 N N . SER A 1 93 ? -11.337 -4.527 -9.824 1.00 87.12 93 SER A N 1
ATOM 699 C CA . SER A 1 93 ? -12.687 -4.467 -9.274 1.00 87.12 93 SER A CA 1
ATOM 700 C C . SER A 1 93 ? -12.657 -4.349 -7.760 1.00 87.12 93 SER A C 1
ATOM 702 O O . SER A 1 93 ? -11.974 -5.113 -7.084 1.00 87.12 93 SER A O 1
ATOM 704 N N . ILE A 1 94 ? -13.476 -3.447 -7.229 1.00 88.69 94 ILE A N 1
ATOM 705 C CA . ILE A 1 94 ? -13.639 -3.255 -5.791 1.00 88.69 94 ILE A CA 1
ATOM 706 C C . ILE A 1 94 ? -15.044 -3.702 -5.387 1.00 88.69 94 ILE A C 1
ATOM 708 O O . ILE A 1 94 ? -16.033 -3.231 -5.951 1.00 88.69 94 ILE A O 1
ATOM 712 N N . ASP A 1 95 ? -15.145 -4.561 -4.371 1.00 91.81 95 ASP A N 1
ATOM 713 C CA . ASP A 1 95 ? -16.411 -4.806 -3.681 1.00 91.81 95 ASP A CA 1
ATOM 714 C C . ASP A 1 95 ? -16.611 -3.767 -2.570 1.00 91.81 95 ASP A C 1
ATOM 716 O O . ASP A 1 95 ? -16.019 -3.847 -1.491 1.00 91.81 95 ASP A O 1
ATOM 720 N N . ALA A 1 96 ? -17.483 -2.790 -2.821 1.00 89.88 96 ALA A N 1
ATOM 721 C CA . ALA A 1 96 ? -17.802 -1.735 -1.863 1.00 89.88 96 ALA A CA 1
ATOM 722 C C . ALA A 1 96 ? -18.354 -2.272 -0.526 1.00 89.88 96 ALA A C 1
ATOM 724 O O . ALA A 1 96 ? -18.240 -1.595 0.498 1.00 89.88 96 ALA A O 1
ATOM 725 N N . ALA A 1 97 ? -18.936 -3.479 -0.499 1.00 89.50 97 ALA A N 1
ATOM 726 C CA . ALA A 1 97 ? -19.409 -4.086 0.742 1.00 89.50 97 ALA A CA 1
ATOM 727 C C . ALA A 1 97 ? -18.261 -4.405 1.714 1.00 89.50 97 ALA A C 1
ATOM 729 O O . ALA A 1 97 ? -18.472 -4.333 2.925 1.00 89.50 97 ALA A O 1
ATOM 730 N N . SER A 1 98 ? -17.047 -4.644 1.206 1.00 87.06 98 SER A N 1
ATOM 731 C CA . SER A 1 98 ? -15.846 -4.915 2.013 1.00 87.06 98 SER A CA 1
ATOM 732 C C . SER A 1 98 ? -15.403 -3.724 2.875 1.00 87.06 98 SER A C 1
ATOM 734 O O . SER A 1 98 ? -14.652 -3.898 3.829 1.00 87.06 98 SER A O 1
ATOM 736 N N . PHE A 1 99 ? -15.898 -2.515 2.586 1.00 87.88 99 PHE A N 1
ATOM 737 C CA . PHE A 1 99 ? -15.594 -1.295 3.345 1.00 87.88 99 PHE A CA 1
ATOM 738 C C . PHE A 1 99 ? -16.653 -0.971 4.410 1.00 87.88 99 PHE A C 1
ATOM 740 O O . PHE A 1 99 ? -16.575 0.066 5.074 1.00 87.88 99 PHE A O 1
ATOM 747 N N . ARG A 1 100 ? -17.673 -1.824 4.582 1.00 88.00 100 ARG A N 1
ATOM 748 C CA . ARG A 1 100 ? -18.713 -1.617 5.596 1.00 88.00 100 ARG A CA 1
ATOM 749 C C . ARG A 1 100 ? -18.169 -1.917 6.988 1.00 88.00 100 ARG A C 1
ATOM 751 O O . ARG A 1 100 ? -17.665 -3.000 7.260 1.00 88.00 100 ARG A O 1
ATOM 758 N N . ILE A 1 101 ? -18.345 -0.962 7.894 1.00 86.94 101 ILE A N 1
ATOM 759 C CA . ILE A 1 101 ? -17.977 -1.115 9.302 1.00 86.94 101 ILE A CA 1
ATOM 760 C C . ILE A 1 101 ? -19.134 -1.816 10.036 1.00 86.94 101 ILE A C 1
ATOM 762 O O . ILE A 1 101 ? -20.272 -1.346 9.930 1.00 86.94 101 ILE A O 1
ATOM 766 N N . PRO A 1 102 ? -18.883 -2.899 10.797 1.00 87.12 102 PRO A N 1
ATOM 767 C CA . PRO A 1 102 ? -19.909 -3.552 11.600 1.00 87.12 102 PRO A CA 1
ATOM 768 C C . PRO A 1 102 ? -20.589 -2.567 12.571 1.00 87.12 102 PRO A C 1
ATOM 770 O O . PRO A 1 102 ? -19.896 -1.769 13.210 1.00 87.12 102 PRO A O 1
ATOM 773 N N . PRO A 1 103 ? -21.925 -2.616 12.741 1.00 85.00 103 PRO A N 1
ATOM 774 C CA . PRO A 1 103 ? -22.662 -1.670 13.592 1.00 85.00 103 PRO A CA 1
ATOM 775 C C . PRO A 1 103 ? -22.224 -1.661 15.063 1.00 85.00 103 PRO A C 1
ATOM 777 O O . PRO A 1 103 ? -22.370 -0.660 15.760 1.00 85.00 103 PRO A O 1
ATOM 780 N N . SER A 1 104 ? -21.691 -2.784 15.532 1.00 82.94 104 SER A N 1
ATOM 781 C CA . SER A 1 104 ? -21.142 -3.001 16.873 1.00 82.94 104 SER A CA 1
ATOM 782 C C . SER A 1 104 ? -19.834 -2.253 17.137 1.00 82.94 104 SER A C 1
ATOM 784 O O . SER A 1 104 ? -19.425 -2.127 18.295 1.00 82.94 104 SER A O 1
ATOM 786 N N . CYS A 1 105 ? -19.158 -1.762 16.095 1.00 83.81 105 CYS A N 1
ATOM 787 C CA . CYS A 1 105 ? -17.883 -1.090 16.261 1.00 83.81 105 CYS A CA 1
ATOM 788 C C . CYS A 1 105 ? -18.022 0.294 16.889 1.00 83.81 105 CYS A C 1
ATOM 790 O O . CYS A 1 105 ? -18.964 1.032 16.587 1.00 83.81 105 CYS A O 1
ATOM 792 N N . PRO A 1 106 ? -17.073 0.676 17.768 1.00 80.00 106 PRO A N 1
ATOM 793 C CA . PRO A 1 106 ? -17.141 1.941 18.477 1.00 80.00 106 PRO A CA 1
ATOM 794 C C . PRO A 1 106 ? -17.112 3.102 17.485 1.00 80.00 106 PRO A C 1
ATOM 796 O O . PRO A 1 106 ? -16.135 3.288 16.770 1.00 80.00 106 PRO A O 1
ATOM 799 N N . GLN A 1 107 ? -18.172 3.907 17.485 1.00 73.12 107 GLN A N 1
ATOM 800 C CA . GLN A 1 107 ? -18.270 5.116 16.659 1.00 73.12 107 GLN A CA 1
ATOM 801 C C . GLN A 1 107 ? -17.531 6.315 17.295 1.00 73.12 107 GLN A C 1
ATOM 803 O O . GLN A 1 107 ? -17.177 7.272 16.609 1.00 73.12 107 GLN A O 1
ATOM 808 N N . GLY A 1 108 ? -17.259 6.255 18.607 1.00 62.50 108 GLY A N 1
ATOM 809 C CA . GLY A 1 108 ? -16.477 7.248 19.358 1.00 62.50 108 GLY A CA 1
ATOM 810 C C . GLY A 1 108 ? -14.968 6.966 19.353 1.00 62.50 108 GLY A C 1
ATOM 811 O O . GLY A 1 108 ? -14.530 5.847 19.091 1.00 62.50 108 GLY A O 1
ATOM 812 N N . GLU A 1 109 ? -14.133 7.976 19.619 1.00 52.62 109 GLU A N 1
ATOM 813 C CA . GLU A 1 109 ? -12.677 7.789 19.720 1.00 52.62 109 GLU A CA 1
ATOM 814 C C . GLU A 1 109 ? -12.321 6.962 20.961 1.00 52.62 109 GLU A C 1
ATOM 816 O O . GLU A 1 109 ? -12.550 7.384 22.092 1.00 52.62 109 GLU A O 1
ATOM 821 N N . LYS A 1 110 ? -11.701 5.796 20.761 1.00 51.44 110 LYS A N 1
ATOM 822 C CA . LYS A 1 110 ? -10.873 5.168 21.792 1.00 51.44 110 LYS A CA 1
ATOM 823 C C . LYS A 1 110 ? -9.426 5.319 21.347 1.00 51.44 110 LYS A C 1
ATOM 825 O O . LYS A 1 110 ? -8.992 4.634 20.430 1.00 51.44 110 LYS A O 1
ATOM 830 N N . ARG A 1 111 ? -8.667 6.216 21.984 1.00 43.25 111 ARG A N 1
ATOM 831 C CA . ARG A 1 111 ? -7.207 6.246 21.818 1.00 43.25 111 ARG A CA 1
ATOM 832 C C . ARG A 1 111 ? -6.654 4.902 22.282 1.00 43.25 111 ARG A C 1
ATOM 834 O O . ARG A 1 111 ? -6.548 4.652 23.478 1.00 43.25 111 ARG A O 1
ATOM 841 N N . ARG A 1 112 ? -6.323 4.027 21.337 1.00 47.38 112 ARG A N 1
ATOM 842 C CA . ARG A 1 112 ? -5.368 2.953 21.582 1.00 47.38 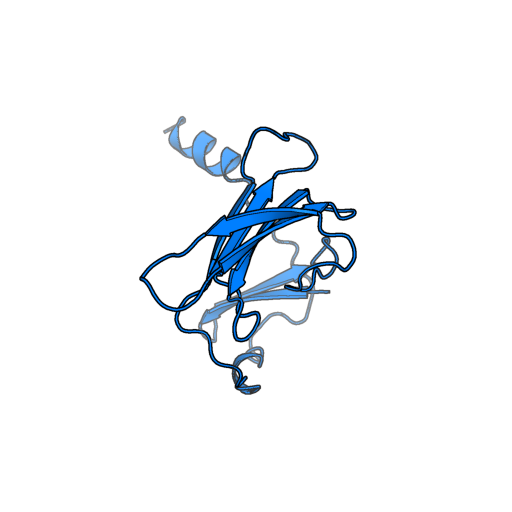112 ARG A CA 1
ATOM 843 C C . ARG A 1 112 ? -3.996 3.533 21.284 1.00 47.38 112 ARG A C 1
ATOM 845 O O . ARG A 1 112 ? -3.711 3.882 20.142 1.00 47.38 112 ARG A O 1
ATOM 852 N N . GLU A 1 113 ? -3.169 3.658 22.314 1.00 42.00 113 GLU A N 1
ATOM 853 C CA . GLU A 1 113 ? -1.726 3.698 22.112 1.00 42.00 113 GLU A CA 1
ATOM 854 C C . GLU A 1 113 ? -1.363 2.391 21.411 1.00 42.00 113 GLU A C 1
ATOM 856 O O . GLU A 1 113 ? -1.578 1.306 21.956 1.00 42.00 113 GLU A O 1
ATOM 861 N N . ILE A 1 114 ? -0.904 2.484 20.164 1.00 43.59 114 ILE A N 1
ATOM 862 C CA . ILE A 1 114 ? -0.298 1.343 19.485 1.00 43.59 114 ILE A CA 1
ATOM 863 C C . ILE A 1 114 ? 0.870 0.930 20.386 1.00 43.59 114 ILE A C 1
ATOM 865 O O . ILE A 1 114 ? 1.739 1.769 20.644 1.00 43.59 114 ILE A O 1
ATOM 869 N N . PRO A 1 115 ? 0.910 -0.302 20.922 1.00 39.16 115 PRO A N 1
ATOM 870 C CA . PRO A 1 115 ? 2.071 -0.735 21.670 1.00 39.16 115 PRO A CA 1
ATOM 871 C C . PRO A 1 115 ? 3.246 -0.730 20.695 1.00 39.16 115 PRO A C 1
ATOM 873 O O . PRO A 1 115 ? 3.336 -1.584 19.813 1.00 39.16 115 PRO A O 1
ATOM 876 N N . ASN A 1 116 ? 4.142 0.249 20.842 1.00 38.94 116 ASN A N 1
ATOM 877 C CA . ASN A 1 116 ? 5.455 0.200 20.216 1.00 38.94 116 ASN A CA 1
ATOM 878 C C . ASN A 1 116 ? 6.018 -1.197 20.493 1.00 38.94 116 ASN A C 1
ATOM 880 O O . ASN A 1 116 ? 6.048 -1.624 21.649 1.00 38.94 116 ASN A O 1
ATOM 884 N N . ARG A 1 117 ? 6.449 -1.927 19.457 1.00 45.81 117 ARG A N 1
ATOM 885 C CA . ARG A 1 117 ? 7.003 -3.288 19.597 1.00 45.81 117 ARG A CA 1
ATOM 886 C C . ARG A 1 117 ? 8.161 -3.358 20.615 1.00 45.81 117 ARG A C 1
ATOM 888 O O . ARG A 1 117 ? 8.383 -4.408 21.212 1.00 45.81 117 ARG A O 1
ATOM 895 N N . LEU A 1 118 ? 8.809 -2.227 20.920 1.00 43.22 118 LEU A N 1
ATOM 896 C CA . LEU A 1 118 ? 9.765 -2.073 22.028 1.00 43.22 118 LEU A CA 1
ATOM 897 C C . LEU A 1 118 ? 9.176 -2.323 23.435 1.00 43.22 118 LEU A C 1
ATOM 899 O O . LEU A 1 118 ? 9.892 -2.765 24.332 1.00 43.22 118 LEU A O 1
ATOM 903 N N . GLY A 1 119 ? 7.883 -2.074 23.651 1.00 35.66 119 GLY A N 1
ATOM 904 C CA . GLY A 1 119 ? 7.198 -2.298 24.928 1.00 35.66 119 GLY A CA 1
ATOM 905 C C . GLY A 1 119 ? 6.880 -3.769 25.216 1.00 35.66 119 GLY A C 1
ATOM 906 O O . GLY A 1 119 ? 6.870 -4.170 26.380 1.00 35.66 119 GLY A O 1
ATOM 907 N N . MET A 1 120 ? 6.675 -4.596 24.181 1.00 39.03 120 MET A N 1
ATOM 908 C CA . MET A 1 120 ? 6.502 -6.049 24.350 1.00 39.03 120 MET A CA 1
ATOM 909 C C . MET A 1 120 ? 7.823 -6.751 24.680 1.00 39.03 120 MET A C 1
ATOM 911 O O . MET A 1 120 ? 7.841 -7.631 25.538 1.00 39.03 120 MET A O 1
ATOM 915 N N . LEU A 1 121 ? 8.938 -6.318 24.081 1.00 42.22 121 LEU A N 1
ATOM 916 C CA . LEU A 1 121 ? 10.266 -6.876 24.367 1.00 42.22 121 LEU A CA 1
ATOM 917 C C . LEU A 1 121 ? 10.707 -6.647 25.824 1.00 42.22 121 LEU A C 1
ATOM 919 O O . LEU A 1 121 ? 11.280 -7.546 26.434 1.00 42.22 121 LEU A O 1
ATOM 923 N N . ARG A 1 122 ? 10.369 -5.504 26.442 1.00 41.91 122 ARG A N 1
ATOM 924 C CA . ARG A 1 122 ? 10.685 -5.257 27.865 1.00 41.91 122 ARG A CA 1
ATOM 925 C C . ARG A 1 122 ? 9.919 -6.154 28.844 1.00 41.91 122 ARG A C 1
ATOM 927 O O . ARG A 1 122 ? 10.464 -6.482 29.895 1.00 41.91 122 ARG A O 1
ATOM 934 N N . LYS A 1 123 ? 8.692 -6.574 28.516 1.00 39.78 123 LYS A N 1
ATOM 935 C CA . LYS A 1 123 ? 7.912 -7.494 29.369 1.00 39.78 123 LYS A CA 1
ATOM 936 C C . LYS A 1 123 ? 8.388 -8.946 29.289 1.00 39.78 123 LYS A C 1
ATOM 938 O O . LYS A 1 123 ? 8.179 -9.684 30.240 1.00 39.78 123 LYS A O 1
ATOM 943 N N . LEU A 1 124 ? 9.035 -9.342 28.195 1.00 40.81 124 LEU A N 1
ATOM 944 C CA . LEU A 1 124 ? 9.599 -10.687 28.032 1.00 40.81 124 LEU A CA 1
ATOM 945 C C . LEU A 1 124 ? 10.996 -10.840 28.654 1.00 40.81 124 LEU A C 1
ATOM 947 O O . LEU A 1 124 ? 11.411 -11.954 28.929 1.00 40.81 124 LEU A O 1
ATOM 951 N N . LEU A 1 125 ? 11.706 -9.734 28.898 1.00 40.34 125 LEU A N 1
ATOM 952 C CA . LEU A 1 125 ? 13.051 -9.721 29.496 1.00 40.34 125 LEU A CA 1
ATOM 953 C C . LEU A 1 125 ? 13.052 -9.452 31.014 1.00 40.34 125 LEU A C 1
ATOM 955 O O . LEU A 1 125 ? 14.109 -9.231 31.598 1.00 40.34 125 LEU A O 1
ATOM 959 N N . SER A 1 126 ? 11.877 -9.420 31.646 1.00 45.94 126 SER A N 1
ATOM 960 C CA . SER A 1 126 ? 11.709 -9.208 33.095 1.00 45.94 126 SER A CA 1
ATOM 961 C C . SER A 1 126 ? 10.877 -10.302 33.784 1.00 45.94 126 SER A C 1
ATOM 963 O O . SER A 1 126 ? 10.455 -10.111 34.924 1.00 45.94 126 SER A O 1
ATOM 965 N N . ALA A 1 127 ? 10.668 -11.437 33.106 1.00 42.34 127 ALA A N 1
ATOM 966 C CA . ALA A 1 127 ? 10.088 -12.662 33.657 1.00 42.34 127 ALA A CA 1
ATOM 967 C C . ALA A 1 127 ? 11.153 -13.761 33.745 1.00 42.34 127 ALA A C 1
ATOM 969 O O . ALA A 1 127 ? 11.974 -13.842 32.803 1.00 42.34 127 ALA A O 1
#

Sequence (127 aa):
MVAYEIVNESACSRSSLVKPFRSLCLPENVTTVYFAGIGGTLGENTAYFTDHEATGYVTVTLADCAFVAEAVYGVQDEDAVSENTQYLNETLSIDAASFRIPPSCPQGEKRREIPNRLGMLRKLLSA

Organism: Pomacea canaliculata (NCBI:txid400727)

Radius of gyration: 18.91 Å; chains: 1; bounding box: 42×29×55 Å

Secondary structure (DSSP, 8-state):
-EEEEEEETTEEEEEE--SPP--SS--TTPEEEEEEEETTTEEEEEEEEE-SS-EEEEEEETTT--EEEEEEEETTEEEEEEEEEE--S--S---GGGGPPPTTS--S--------HHHHHHHHS--

pLDDT: mean 72.92, std 16.26, range [35.66, 91.81]

Foldseek 3Di:
DKDKDDPDLQDIAIADDPDDDDDPDDDPPWDFDDWDDDPPDWIKTWTWDDDPFWTWIWIATPPPRHTAKIWTAGPVGNPDGPDIDGDPPDDPDDDPVVVDDRPNYDPDDDDDPPPDVVNVVVVVVPD

InterPro domains:
  IPR001299 Ependymin [PTHR10697] (1-111)